Protein AF-E0ZHH0-F1 (afdb_monomer_lite)

Foldseek 3Di:
DKFWAPPVRPGGPVPDDDDFDDDPPDDPDRPPPPPDDDQPPPPSDDDDDVPDDIDMDDDDDD

Radius of gyration: 15.02 Å; chains: 1; bounding box: 44×24×36 Å

InterPro domains:
  IPR011013 Galactose mutarotase-like domain superfamily [SSF74650] (2-60)

pLDDT: mean 78.88, std 14.19, range [51.12, 94.62]

Structure (mmCIF, N/CA/C/O backbone):
data_AF-E0ZHH0-F1
#
_entry.id   AF-E0ZHH0-F1
#
loop_
_atom_site.group_PDB
_atom_site.id
_atom_site.type_symbol
_atom_site.label_atom_id
_atom_site.label_alt_id
_atom_site.label_comp_id
_atom_site.label_asym_id
_atom_site.label_entity_id
_atom_site.label_seq_id
_atom_site.pdbx_PDB_ins_code
_atom_site.Cartn_x
_atom_site.Cartn_y
_atom_site.Cartn_z
_atom_site.occupancy
_atom_site.B_iso_or_equiv
_atom_site.auth_seq_id
_atom_site.auth_comp_id
_atom_site.auth_asym_id
_atom_site.auth_atom_id
_atom_site.pdbx_PDB_model_num
ATOM 1 N N . GLU A 1 1 ? 16.555 0.764 -7.859 1.00 84.38 1 GLU A N 1
ATOM 2 C CA . GLU A 1 1 ? 15.897 0.590 -6.544 1.00 84.38 1 GLU A CA 1
ATOM 3 C C . GLU A 1 1 ? 14.385 0.801 -6.664 1.00 84.38 1 GLU A C 1
ATOM 5 O O . GLU A 1 1 ? 13.967 1.532 -7.559 1.00 84.38 1 GLU A O 1
ATOM 10 N N . ILE A 1 2 ? 13.565 0.153 -5.822 1.00 86.69 2 ILE A N 1
ATOM 11 C CA . ILE A 1 2 ? 12.106 0.367 -5.768 1.00 86.69 2 ILE A CA 1
ATOM 12 C C . ILE A 1 2 ? 11.683 0.743 -4.348 1.00 86.69 2 ILE A C 1
ATOM 14 O O . ILE A 1 2 ? 12.008 0.043 -3.392 1.00 86.69 2 ILE A O 1
ATOM 18 N N . VAL A 1 3 ? 10.925 1.829 -4.217 1.00 90.00 3 VAL A N 1
ATOM 19 C CA . VAL A 1 3 ? 10.399 2.293 -2.929 1.00 90.00 3 VAL A CA 1
ATOM 20 C C . VAL A 1 3 ? 8.894 2.505 -3.042 1.00 90.00 3 VAL A C 1
ATOM 22 O O . VAL A 1 3 ? 8.416 3.207 -3.934 1.00 90.00 3 VAL A O 1
ATOM 25 N N . GLU A 1 4 ? 8.126 1.891 -2.140 1.00 90.69 4 GLU A N 1
ATOM 26 C CA . GLU A 1 4 ? 6.677 2.101 -2.055 1.00 90.69 4 GLU A CA 1
ATOM 27 C C . GLU A 1 4 ? 6.353 3.349 -1.224 1.00 90.69 4 GLU A C 1
ATOM 29 O O . GLU A 1 4 ? 6.840 3.521 -0.102 1.00 90.69 4 GLU A O 1
ATOM 34 N N . LEU A 1 5 ? 5.473 4.197 -1.755 1.00 92.25 5 LEU A N 1
ATOM 35 C CA . LEU A 1 5 ? 5.088 5.479 -1.174 1.00 92.25 5 LEU A CA 1
ATOM 36 C C . LEU A 1 5 ? 3.584 5.538 -0.861 1.00 92.25 5 LEU A C 1
ATOM 38 O O . LEU A 1 5 ? 2.792 4.646 -1.180 1.00 92.25 5 LEU A O 1
ATOM 42 N N . ASN A 1 6 ? 3.168 6.614 -0.198 1.00 92.69 6 ASN A N 1
ATOM 43 C CA . ASN A 1 6 ? 1.761 6.963 -0.049 1.00 92.69 6 ASN A CA 1
ATOM 44 C C . ASN A 1 6 ? 1.135 7.391 -1.396 1.00 92.69 6 ASN A C 1
ATOM 46 O O . ASN A 1 6 ? 1.823 7.574 -2.399 1.00 92.69 6 ASN A O 1
ATOM 50 N N . LEU A 1 7 ? -0.190 7.580 -1.418 1.00 94.00 7 LEU A N 1
ATOM 51 C CA . LEU A 1 7 ? -0.927 7.886 -2.651 1.00 94.00 7 LEU A CA 1
ATOM 52 C C . LEU A 1 7 ? -0.417 9.154 -3.360 1.00 94.00 7 LEU A C 1
ATOM 54 O O . LEU A 1 7 ? -0.402 9.198 -4.585 1.00 94.00 7 LEU A O 1
ATOM 58 N N . SER A 1 8 ? 0.020 10.159 -2.596 1.00 94.62 8 SER A N 1
ATOM 59 C CA . SER A 1 8 ? 0.532 11.428 -3.118 1.00 94.62 8 SER A CA 1
ATOM 60 C C . SER A 1 8 ? 2.045 11.445 -3.371 1.00 94.62 8 SER A C 1
ATOM 62 O O . SER A 1 8 ? 2.568 12.503 -3.699 1.00 94.62 8 SER A O 1
ATOM 64 N N . ALA A 1 9 ? 2.748 10.320 -3.199 1.00 93.19 9 ALA A N 1
ATOM 65 C CA . ALA A 1 9 ? 4.204 10.197 -3.337 1.00 93.19 9 ALA A CA 1
ATOM 66 C C . ALA A 1 9 ? 5.037 11.131 -2.426 1.00 93.19 9 ALA A C 1
ATOM 68 O O . ALA A 1 9 ? 6.140 11.530 -2.776 1.00 93.19 9 ALA A O 1
ATOM 69 N N . VAL A 1 10 ? 4.521 11.488 -1.247 1.00 93.44 10 VAL A N 1
ATOM 70 C CA . VAL A 1 10 ? 5.200 12.397 -0.296 1.00 93.44 10 VAL A CA 1
ATOM 71 C C . VAL A 1 10 ? 5.878 11.647 0.852 1.00 93.44 10 VAL A C 1
ATOM 73 O O . VAL A 1 10 ? 6.823 12.153 1.448 1.00 93.44 10 VAL A O 1
ATOM 76 N N . GLN A 1 11 ? 5.380 10.464 1.213 1.00 91.38 11 GLN A N 1
ATOM 77 C CA . GLN A 1 11 ? 5.841 9.726 2.393 1.00 91.38 11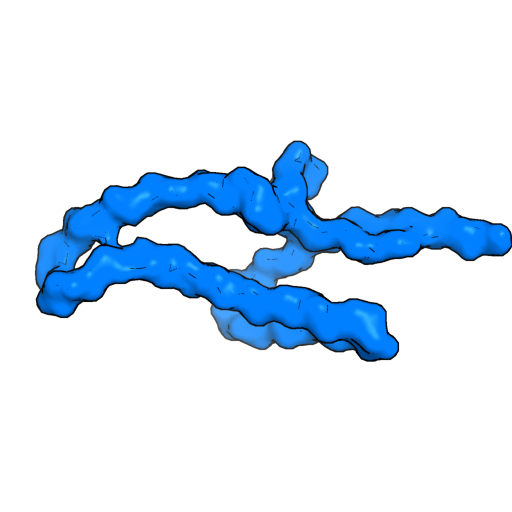 GLN A CA 1
ATOM 78 C C . GLN A 1 11 ? 6.101 8.264 2.055 1.00 91.38 11 GLN A C 1
ATOM 80 O O . GLN A 1 11 ? 5.311 7.656 1.328 1.00 91.38 11 GLN A O 1
ATOM 85 N N . ASN A 1 12 ? 7.147 7.690 2.656 1.00 90.50 12 ASN A N 1
ATOM 86 C CA . ASN A 1 12 ? 7.417 6.257 2.604 1.00 90.50 12 ASN A CA 1
ATOM 87 C C . ASN A 1 12 ? 6.239 5.476 3.181 1.00 90.50 12 ASN A C 1
ATOM 89 O O . ASN A 1 12 ? 5.758 5.754 4.284 1.00 90.50 12 ASN A O 1
ATOM 93 N N . LYS A 1 13 ? 5.781 4.458 2.449 1.00 86.25 13 LYS A N 1
ATOM 94 C CA . LYS A 1 13 ? 4.612 3.673 2.851 1.00 86.25 13 LYS A CA 1
ATOM 95 C C . LYS A 1 13 ? 4.826 2.952 4.184 1.00 86.25 13 LYS A C 1
ATOM 97 O O . LYS A 1 13 ? 3.886 2.836 4.968 1.00 86.25 13 LYS A O 1
ATOM 102 N N . SER A 1 14 ? 6.051 2.500 4.446 1.00 84.94 14 SER A N 1
ATOM 103 C CA . SER A 1 14 ? 6.473 1.813 5.676 1.00 84.94 14 SER A CA 1
ATOM 104 C C . SER A 1 14 ? 6.421 2.694 6.929 1.00 84.94 14 SER A C 1
ATOM 106 O O . SER A 1 14 ? 6.288 2.172 8.035 1.00 84.94 14 SER A O 1
ATOM 108 N N . GLU A 1 15 ? 6.506 4.012 6.763 1.00 87.50 15 GLU A N 1
ATOM 109 C CA . GLU A 1 15 ? 6.554 4.994 7.851 1.00 87.50 15 GLU A CA 1
ATOM 110 C C . GLU A 1 15 ? 5.185 5.620 8.148 1.00 87.50 15 GLU A C 1
ATOM 112 O O . GLU A 1 15 ? 5.023 6.325 9.147 1.00 87.50 15 GLU A O 1
ATOM 117 N N . MET A 1 16 ? 4.183 5.356 7.301 1.00 86.00 16 MET A N 1
ATOM 118 C CA . MET A 1 16 ? 2.831 5.867 7.492 1.00 86.00 16 MET A CA 1
ATOM 119 C C . MET A 1 16 ? 2.231 5.345 8.799 1.00 86.00 16 MET A C 1
ATOM 121 O O . MET A 1 16 ? 2.192 4.141 9.056 1.00 86.00 16 MET A O 1
ATOM 125 N N . LYS A 1 17 ? 1.695 6.266 9.601 1.00 85.62 17 LYS A N 1
ATOM 126 C CA . LYS A 1 17 ? 0.955 5.956 10.824 1.00 85.62 17 LYS A CA 1
ATOM 127 C C . LYS A 1 17 ? -0.510 6.300 10.628 1.00 85.62 17 LYS A C 1
ATOM 129 O O . LYS A 1 17 ? -0.839 7.310 10.011 1.00 85.62 17 LYS A O 1
ATOM 134 N N . SER A 1 18 ? -1.373 5.470 11.183 1.00 83.31 18 SER A N 1
ATOM 135 C CA . SER A 1 18 ? -2.805 5.714 11.263 1.00 83.31 18 SER A CA 1
ATOM 136 C C . SER A 1 18 ? -3.236 5.753 12.721 1.00 83.31 18 SER A C 1
ATOM 138 O O . SER A 1 18 ? -2.549 5.218 13.591 1.00 83.31 18 SER A O 1
ATOM 140 N N . LEU A 1 19 ? -4.357 6.417 12.983 1.00 86.25 19 LEU A N 1
ATOM 141 C CA . LEU A 1 19 ? -5.006 6.369 14.286 1.00 86.25 19 LEU A CA 1
ATOM 142 C C . LEU A 1 19 ? -5.894 5.127 14.354 1.00 86.25 19 LEU A C 1
ATOM 144 O O . LEU A 1 19 ? -6.610 4.823 13.397 1.00 86.25 19 LEU A O 1
ATOM 148 N N . ASP A 1 20 ? -5.848 4.440 15.488 1.00 81.25 20 ASP A N 1
ATOM 149 C CA . ASP A 1 20 ? -6.749 3.334 15.779 1.00 81.25 20 ASP A CA 1
ATOM 150 C C . ASP A 1 20 ? -8.053 3.912 16.344 1.00 81.25 20 ASP A C 1
ATOM 152 O O . AS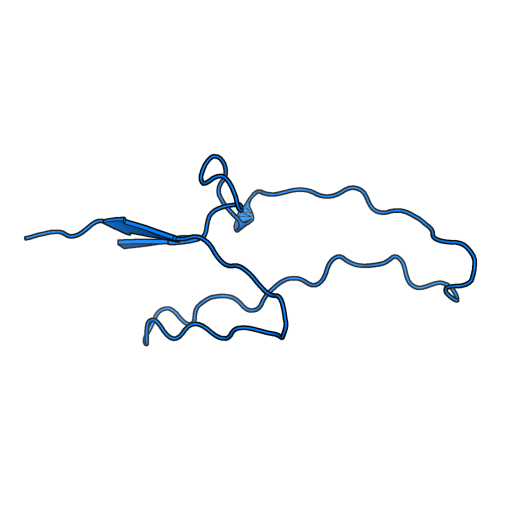P A 1 20 ? -8.046 4.606 17.362 1.00 81.25 20 ASP A O 1
ATOM 156 N N . TRP A 1 21 ? -9.170 3.650 15.667 1.00 78.12 21 TRP A N 1
ATOM 157 C CA . TRP A 1 21 ? -10.498 4.104 16.077 1.00 78.12 21 TRP A CA 1
ATOM 158 C C . TRP A 1 21 ? -11.363 2.911 16.469 1.00 78.12 21 TRP A C 1
ATOM 160 O O . TRP A 1 21 ? -11.323 1.869 15.815 1.00 78.12 21 TRP A O 1
ATOM 170 N N . GLN A 1 22 ? -12.160 3.077 17.523 1.00 81.12 22 GLN A N 1
ATOM 171 C CA . GLN A 1 22 ? -13.212 2.131 17.876 1.00 81.12 22 GLN A CA 1
ATOM 172 C C . GLN A 1 22 ? -14.485 2.521 17.124 1.00 81.12 22 GLN A C 1
ATOM 174 O O . GLN A 1 22 ? -14.985 3.632 17.297 1.00 81.12 22 GLN A O 1
ATOM 179 N N . VAL A 1 23 ? -14.991 1.623 16.281 1.00 80.56 23 VAL A N 1
ATOM 180 C CA . VAL A 1 23 ? -16.206 1.844 15.490 1.00 80.56 23 VAL A CA 1
ATOM 181 C C . VAL A 1 23 ? -17.369 1.089 16.135 1.00 80.56 23 VAL A C 1
ATOM 183 O O . VAL A 1 23 ? -17.233 -0.068 16.529 1.00 80.56 23 VAL A O 1
ATOM 186 N N . GLU A 1 24 ? -18.515 1.752 16.288 1.00 82.19 24 GLU A N 1
ATOM 187 C CA . GLU A 1 24 ? -19.717 1.131 16.853 1.00 82.19 24 GLU A CA 1
ATOM 188 C C . 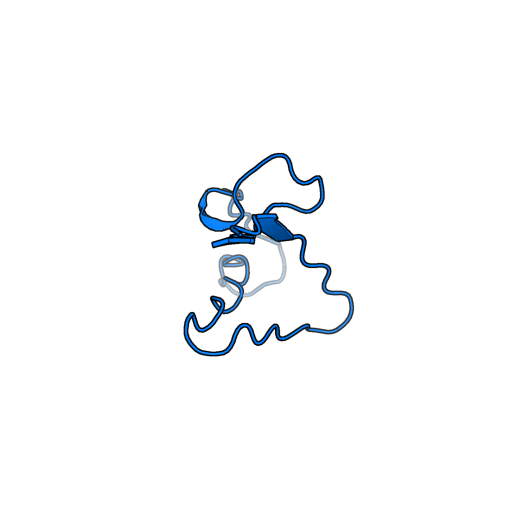GLU A 1 24 ? -20.253 0.028 15.926 1.00 82.19 24 GLU A C 1
ATOM 190 O O . GLU A 1 24 ? -20.409 0.235 14.724 1.00 82.19 24 GLU A O 1
ATOM 195 N N . GLY A 1 25 ? -20.562 -1.144 16.491 1.00 76.25 25 GLY A N 1
ATOM 196 C CA . GLY A 1 25 ? -21.091 -2.293 15.743 1.00 76.25 25 GLY A CA 1
ATOM 197 C C . GLY A 1 25 ? -20.044 -3.311 15.279 1.00 76.25 25 GLY A C 1
ATOM 198 O O . GLY A 1 25 ? -20.425 -4.385 14.821 1.00 76.25 25 GLY A O 1
ATOM 199 N N . GLU A 1 26 ? -18.749 -3.039 15.453 1.00 69.31 26 GLU A N 1
ATOM 200 C CA . GLU A 1 26 ? -17.700 -4.056 15.340 1.00 69.31 26 GLU A CA 1
ATOM 201 C C . GLU A 1 26 ? -17.414 -4.659 16.721 1.00 69.31 26 GLU A C 1
ATOM 203 O O . GLU A 1 26 ? -16.977 -3.974 17.648 1.00 69.31 26 GLU A O 1
ATOM 208 N N . GLU A 1 27 ? -17.677 -5.958 16.887 1.00 59.16 27 GLU A N 1
ATOM 209 C CA . GLU A 1 27 ? -17.396 -6.669 18.136 1.00 59.16 27 GLU A CA 1
ATOM 210 C C . GLU A 1 27 ? -15.880 -6.723 18.402 1.00 59.16 27 GLU A C 1
ATOM 212 O O . GLU A 1 27 ? -15.186 -7.614 17.928 1.00 59.16 27 GLU A O 1
ATOM 217 N N . ASN A 1 28 ? -15.357 -5.776 19.189 1.00 51.72 28 ASN A N 1
ATOM 218 C CA . ASN A 1 28 ? -14.034 -5.819 19.837 1.00 51.72 28 ASN A CA 1
ATOM 219 C C . ASN A 1 28 ? -12.811 -6.081 18.939 1.00 51.72 28 ASN A C 1
ATOM 221 O O . ASN A 1 28 ? -11.761 -6.508 19.425 1.00 51.72 28 ASN A O 1
ATOM 225 N N . ILE A 1 29 ? -12.890 -5.782 17.648 1.00 55.53 29 ILE A N 1
ATOM 226 C CA . ILE A 1 29 ? -11.722 -5.797 16.775 1.00 55.53 29 ILE A CA 1
ATOM 227 C C . ILE A 1 29 ? -11.329 -4.339 16.592 1.00 55.53 29 ILE A C 1
ATOM 229 O O . ILE A 1 29 ? -11.956 -3.614 15.831 1.00 55.53 29 ILE A O 1
ATOM 233 N N . PHE A 1 30 ? -10.288 -3.886 17.297 1.00 51.12 30 PHE A N 1
ATOM 234 C CA . PHE A 1 30 ? -9.562 -2.698 16.847 1.00 51.12 30 PHE A CA 1
ATOM 235 C C . PHE A 1 30 ? -9.275 -2.911 15.362 1.00 51.12 30 PHE A C 1
ATOM 237 O O . PHE A 1 30 ? -8.612 -3.902 15.035 1.00 51.12 30 PHE A O 1
ATOM 244 N N . ILE A 1 31 ? -9.800 -2.051 14.479 1.00 54.97 31 ILE A N 1
ATOM 245 C CA . ILE A 1 31 ? -9.559 -2.143 13.036 1.00 54.97 31 ILE A CA 1
ATOM 246 C C . ILE A 1 31 ? -8.069 -1.922 12.816 1.00 54.97 31 ILE A C 1
ATOM 248 O O . ILE A 1 31 ? -7.586 -0.813 12.569 1.00 54.97 31 ILE A O 1
ATOM 252 N N . LYS A 1 32 ? -7.308 -3.006 12.924 1.00 53.22 32 LYS A N 1
ATOM 253 C CA . LYS A 1 32 ? -5.894 -3.018 12.633 1.00 53.22 32 LYS A CA 1
ATOM 254 C C . LYS A 1 32 ? -5.826 -2.783 11.143 1.00 53.22 32 LYS A C 1
ATOM 256 O O . LYS A 1 32 ? -6.197 -3.656 10.360 1.00 53.22 32 LYS A O 1
ATOM 261 N N . HIS A 1 33 ? -5.432 -1.570 10.770 1.00 56.06 33 HIS A N 1
ATOM 262 C CA . HIS A 1 33 ? -5.328 -1.182 9.375 1.00 56.06 33 HIS A CA 1
ATOM 263 C C . HIS A 1 33 ? -4.543 -2.269 8.655 1.00 56.06 33 HIS A C 1
ATOM 265 O O . HIS A 1 33 ? -3.436 -2.612 9.084 1.00 56.06 33 HIS A O 1
ATOM 271 N N . SER A 1 34 ? -5.170 -2.870 7.640 1.00 54.19 34 SER A N 1
ATOM 272 C CA . SER A 1 34 ? -4.615 -4.023 6.942 1.00 54.19 34 SER A CA 1
ATOM 273 C C . SER A 1 34 ? -3.198 -3.677 6.496 1.00 54.19 34 SER A C 1
ATOM 275 O O . SER A 1 34 ? -2.985 -2.799 5.652 1.00 54.19 34 SER A O 1
ATOM 277 N N . LYS A 1 35 ? -2.209 -4.305 7.142 1.00 53.91 35 LYS A N 1
ATOM 278 C CA . LYS A 1 35 ? -0.814 -4.167 6.744 1.00 53.91 35 LYS A CA 1
ATOM 279 C C . LYS A 1 35 ? -0.706 -4.881 5.408 1.00 53.91 35 LYS A C 1
ATOM 281 O O . LYS A 1 35 ? -0.797 -6.103 5.362 1.00 53.91 35 LYS A O 1
ATOM 286 N N . ARG A 1 36 ? -0.575 -4.101 4.335 1.00 62.78 36 ARG A N 1
ATOM 287 C CA . ARG A 1 36 ? -0.408 -4.618 2.974 1.00 62.78 36 ARG A CA 1
ATOM 288 C C . ARG A 1 36 ? 0.795 -5.560 2.927 1.00 62.78 36 ARG A C 1
ATOM 290 O O . ARG A 1 36 ? 1.785 -5.337 3.631 1.00 62.78 36 ARG A O 1
ATOM 297 N N . ASN A 1 37 ? 0.698 -6.603 2.107 1.00 58.38 37 ASN A N 1
ATOM 298 C CA . ASN A 1 37 ? 1.794 -7.542 1.909 1.00 58.38 37 ASN A CA 1
ATOM 299 C C . ASN A 1 37 ? 3.013 -6.795 1.353 1.00 58.38 37 ASN A C 1
ATOM 301 O O . ASN A 1 37 ? 2.902 -6.009 0.409 1.00 58.38 37 ASN A O 1
ATOM 305 N N . LYS A 1 38 ? 4.175 -7.029 1.973 1.00 60.38 38 LYS A N 1
ATOM 306 C CA . LYS A 1 38 ? 5.449 -6.491 1.492 1.00 60.38 38 LYS A CA 1
ATOM 307 C C . LYS A 1 38 ? 5.724 -7.015 0.083 1.00 60.38 38 LYS A C 1
ATOM 309 O O . LYS A 1 38 ? 5.360 -8.144 -0.240 1.00 60.38 38 LYS A O 1
ATOM 314 N N . ILE A 1 39 ? 6.390 -6.196 -0.723 1.00 62.47 39 ILE A N 1
ATOM 315 C CA . ILE A 1 39 ? 6.983 -6.641 -1.986 1.00 62.47 39 ILE A CA 1
ATOM 316 C C . ILE A 1 39 ? 7.954 -7.780 -1.645 1.00 62.47 39 ILE A C 1
ATOM 318 O O . ILE A 1 39 ? 8.729 -7.660 -0.696 1.00 62.47 39 ILE A O 1
ATOM 322 N N . LYS A 1 40 ? 7.877 -8.908 -2.357 1.00 61.25 40 LYS A N 1
ATOM 323 C CA . LYS A 1 40 ? 8.936 -9.919 -2.286 1.00 61.25 40 LYS A CA 1
ATOM 324 C C . LYS A 1 40 ? 10.104 -9.397 -3.117 1.00 61.25 40 LYS A C 1
ATOM 326 O O . LYS A 1 40 ? 9.964 -9.248 -4.330 1.00 61.25 40 LYS A O 1
ATOM 331 N N . ASP A 1 41 ? 11.215 -9.101 -2.448 1.00 57.09 41 ASP A N 1
ATOM 332 C CA . ASP A 1 41 ? 12.370 -8.389 -3.017 1.00 57.09 41 ASP A CA 1
ATOM 333 C C . ASP A 1 41 ? 13.018 -9.100 -4.221 1.00 57.09 41 ASP A C 1
ATOM 335 O O . ASP A 1 41 ? 13.709 -8.462 -5.008 1.00 57.09 41 ASP A O 1
ATOM 339 N N . GLU A 1 42 ? 12.774 -10.399 -4.403 1.00 61.72 42 GLU A N 1
ATOM 340 C CA . GLU A 1 42 ? 13.432 -11.209 -5.436 1.00 61.72 42 GLU A CA 1
ATOM 341 C C . GLU A 1 42 ? 12.728 -11.183 -6.808 1.00 61.72 42 GLU A C 1
ATOM 343 O O . GLU A 1 42 ? 13.367 -11.491 -7.810 1.00 61.72 42 GLU A O 1
A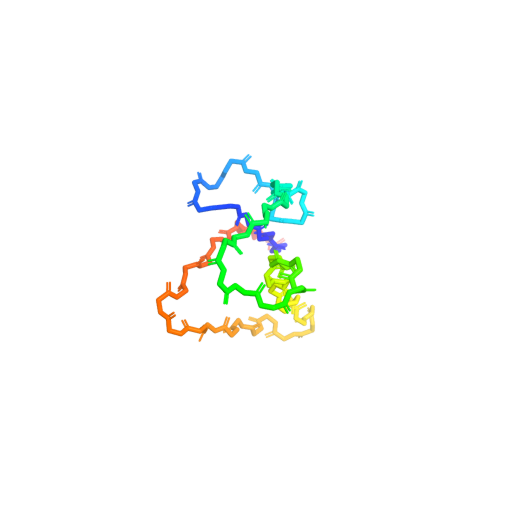TOM 348 N N . GLU A 1 43 ? 11.447 -10.792 -6.897 1.00 65.50 43 GLU A N 1
ATOM 349 C CA . GLU A 1 43 ? 10.674 -10.927 -8.152 1.00 65.50 43 GLU A CA 1
ATOM 350 C C . GLU A 1 43 ? 9.954 -9.647 -8.625 1.00 65.50 43 GLU A C 1
ATOM 352 O O . GLU A 1 43 ? 9.324 -9.666 -9.679 1.00 65.50 43 GLU A O 1
ATOM 357 N N . TYR A 1 44 ? 10.026 -8.525 -7.893 1.00 77.44 44 TYR A N 1
ATOM 358 C CA . TYR A 1 44 ? 9.295 -7.277 -8.214 1.00 77.44 44 TYR A CA 1
ATOM 359 C C . TYR A 1 44 ? 7.793 -7.485 -8.537 1.00 77.44 44 TYR A C 1
ATOM 361 O O . TYR A 1 44 ? 7.191 -6.723 -9.294 1.00 77.44 44 TYR A O 1
ATOM 369 N N . ILE A 1 45 ? 7.165 -8.514 -7.956 1.00 83.94 45 ILE A N 1
ATOM 370 C CA . ILE A 1 45 ? 5.746 -8.831 -8.166 1.00 83.94 45 ILE A CA 1
ATOM 371 C C . ILE A 1 45 ? 4.879 -7.972 -7.240 1.00 83.94 45 ILE A C 1
ATOM 373 O O . ILE A 1 45 ? 5.096 -7.920 -6.026 1.00 83.94 45 ILE A O 1
ATOM 377 N N . ILE A 1 46 ? 3.861 -7.324 -7.816 1.00 83.69 46 ILE A N 1
ATOM 378 C CA . ILE A 1 46 ? 2.920 -6.450 -7.106 1.00 83.69 46 ILE A CA 1
ATOM 379 C C . ILE A 1 46 ? 1.515 -7.055 -7.186 1.00 83.69 46 ILE A C 1
ATOM 381 O O . ILE A 1 46 ? 0.904 -7.106 -8.250 1.00 83.69 46 ILE A O 1
ATOM 385 N N . GLU A 1 47 ? 0.988 -7.47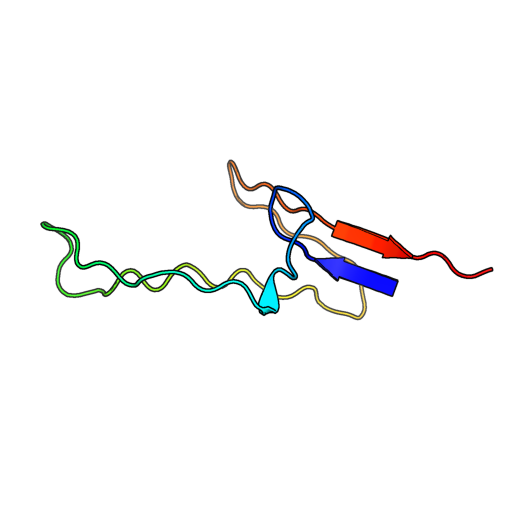8 -6.038 1.00 85.88 47 GLU A N 1
ATOM 386 C CA . GLU A 1 47 ? -0.417 -7.867 -5.882 1.00 85.88 47 GLU A CA 1
ATOM 387 C C . GLU A 1 47 ? -1.294 -6.626 -5.632 1.00 85.88 47 GLU A C 1
ATOM 389 O O . GLU A 1 47 ? -0.870 -5.694 -4.934 1.00 85.88 47 GLU A O 1
ATOM 394 N N . LEU A 1 48 ? -2.511 -6.627 -6.195 1.00 85.88 48 LEU A N 1
ATOM 395 C CA . LEU A 1 48 ? -3.522 -5.575 -6.035 1.00 85.88 48 LEU A CA 1
ATOM 396 C C . LEU A 1 48 ? -4.881 -6.180 -5.677 1.00 85.88 48 LEU A C 1
ATOM 398 O O . LEU A 1 48 ? -5.405 -7.028 -6.401 1.00 85.88 48 LEU A O 1
ATOM 402 N N . ALA A 1 49 ? -5.474 -5.702 -4.587 1.00 88.62 49 ALA A N 1
ATOM 403 C CA . ALA A 1 49 ? -6.860 -5.993 -4.245 1.00 88.62 49 ALA A CA 1
ATOM 404 C C . ALA A 1 49 ? -7.848 -5.100 -5.033 1.00 88.62 49 ALA A C 1
ATOM 406 O O . ALA A 1 49 ? -7.457 -4.069 -5.593 1.00 88.62 49 ALA A O 1
ATOM 407 N N . PRO A 1 50 ? -9.151 -5.447 -5.081 1.00 91.69 50 PRO A N 1
ATOM 408 C CA . PRO A 1 50 ? -10.165 -4.586 -5.686 1.00 91.69 50 PRO A CA 1
ATOM 409 C C . PRO A 1 50 ? -10.132 -3.167 -5.103 1.00 91.69 50 PRO A C 1
ATOM 411 O O . PRO A 1 50 ? -10.116 -2.992 -3.887 1.00 91.69 50 PRO A O 1
ATOM 414 N N . MET A 1 51 ? -10.144 -2.161 -5.984 1.00 93.75 51 MET A N 1
ATOM 415 C CA . MET A 1 51 ? -10.049 -0.731 -5.641 1.00 93.75 51 MET A CA 1
ATOM 416 C C . MET A 1 51 ? -8.758 -0.325 -4.908 1.00 93.75 51 MET A C 1
ATOM 418 O O . MET A 1 51 ? -8.683 0.765 -4.338 1.00 93.75 51 MET A O 1
ATOM 422 N N . GLU A 1 52 ? -7.722 -1.165 -4.932 1.00 89.75 52 GLU A N 1
ATOM 423 C CA . GLU A 1 52 ? -6.428 -0.809 -4.375 1.00 89.75 52 GLU A CA 1
ATOM 424 C C . GLU A 1 52 ? -5.610 0.040 -5.354 1.00 89.75 52 GLU A C 1
ATOM 426 O O . GLU A 1 52 ? -5.454 -0.292 -6.526 1.00 89.75 52 GLU A O 1
ATOM 431 N N . ILE A 1 53 ? -5.030 1.123 -4.834 1.00 93.06 53 ILE A N 1
ATOM 432 C CA . ILE A 1 53 ? -4.028 1.932 -5.528 1.00 93.06 53 ILE A CA 1
ATOM 433 C C . ILE A 1 53 ? -2.712 1.823 -4.747 1.00 93.06 53 ILE A C 1
ATOM 435 O O . ILE A 1 53 ? -2.694 1.984 -3.515 1.00 93.06 53 ILE A O 1
ATOM 439 N N . ARG A 1 54 ? -1.619 1.532 -5.461 1.00 91.31 54 ARG A N 1
ATOM 440 C CA . ARG A 1 54 ? -0.245 1.484 -4.941 1.00 91.31 54 ARG A CA 1
ATOM 441 C C . ARG A 1 54 ? 0.633 2.434 -5.752 1.00 91.31 54 ARG A C 1
ATOM 443 O O . ARG A 1 54 ? 0.512 2.490 -6.973 1.00 91.31 54 ARG A O 1
ATOM 450 N N . THR A 1 55 ? 1.493 3.172 -5.060 1.00 93.25 55 THR A N 1
ATOM 451 C CA . THR A 1 55 ? 2.356 4.207 -5.641 1.00 93.25 55 THR A CA 1
ATOM 452 C C . THR A 1 55 ? 3.807 3.841 -5.365 1.00 93.25 55 THR A C 1
ATOM 454 O O . THR A 1 55 ? 4.152 3.541 -4.222 1.00 93.25 55 THR A O 1
ATOM 457 N N . PHE A 1 56 ? 4.655 3.879 -6.392 1.00 92.25 56 PHE A N 1
ATOM 458 C CA . PHE A 1 56 ? 6.065 3.502 -6.293 1.00 92.25 56 PHE A CA 1
ATOM 459 C C . PHE A 1 56 ? 6.957 4.553 -6.942 1.00 92.25 56 PHE A C 1
ATOM 461 O O . PHE A 1 56 ? 6.601 5.121 -7.974 1.00 92.25 56 PHE A O 1
ATOM 468 N N . GLN A 1 57 ? 8.130 4.761 -6.354 1.00 91.94 57 GLN A N 1
ATOM 469 C CA . GLN A 1 57 ? 9.241 5.478 -6.963 1.00 91.94 57 GLN A CA 1
ATOM 470 C C . GLN A 1 57 ? 10.299 4.456 -7.381 1.00 91.94 57 GLN A C 1
ATOM 472 O O . GLN A 1 57 ? 10.688 3.596 -6.587 1.00 91.94 57 GLN A O 1
ATOM 477 N N . LEU A 1 58 ? 10.723 4.534 -8.642 1.00 91.38 58 LEU A N 1
ATOM 478 C CA . LEU A 1 58 ? 11.764 3.683 -9.203 1.00 91.38 58 LEU A CA 1
ATOM 479 C C . LEU A 1 58 ? 12.981 4.541 -9.520 1.00 91.38 58 LEU A C 1
ATOM 481 O O . LEU A 1 58 ? 12.865 5.569 -10.186 1.00 91.38 58 LEU A O 1
ATOM 485 N N . GLU A 1 59 ? 14.141 4.075 -9.082 1.00 90.75 59 GLU A N 1
ATOM 486 C CA . GLU A 1 59 ? 15.429 4.627 -9.483 1.00 90.75 59 GLU A CA 1
ATOM 487 C C . GLU A 1 59 ? 16.145 3.612 -10.365 1.00 90.75 59 GLU A C 1
ATOM 489 O O . GLU A 1 59 ? 16.379 2.468 -9.963 1.00 90.75 59 GLU A O 1
ATOM 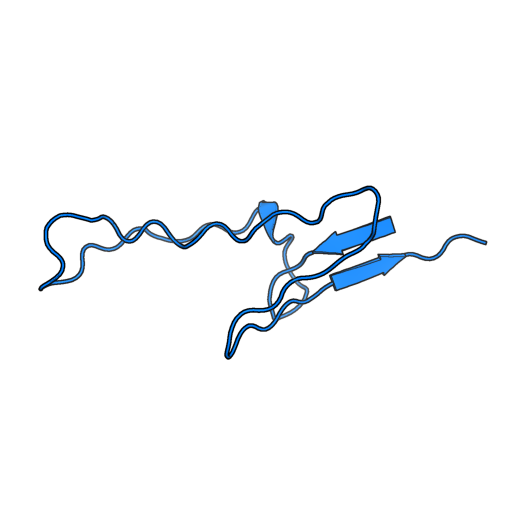494 N N . PHE A 1 60 ? 16.456 4.030 -11.587 1.00 89.50 60 PHE A N 1
ATOM 495 C CA . PHE A 1 60 ? 17.240 3.249 -12.531 1.00 89.50 60 PHE A CA 1
ATOM 496 C C . PHE A 1 60 ? 18.710 3.647 -12.382 1.00 89.50 60 PHE A C 1
ATOM 498 O O . PHE A 1 60 ? 19.023 4.832 -12.261 1.00 89.50 60 PHE A O 1
ATOM 505 N N . HIS A 1 61 ? 19.599 2.661 -12.382 1.00 83.06 61 HIS A N 1
ATOM 506 C CA . HIS A 1 61 ? 21.039 2.875 -12.486 1.00 83.06 61 HIS A CA 1
ATOM 507 C C . HIS A 1 61 ? 21.502 2.283 -13.820 1.00 83.06 61 HIS A C 1
ATOM 509 O O . HIS A 1 61 ? 21.013 1.213 -14.193 1.00 83.06 61 HIS A O 1
ATOM 515 N N . ASP A 1 62 ? 22.389 2.996 -14.515 1.00 71.38 62 ASP A N 1
ATOM 516 C CA . ASP A 1 62 ? 23.070 2.533 -15.735 1.00 71.38 62 ASP A CA 1
ATOM 517 C C . ASP A 1 62 ? 24.258 1.614 -15.407 1.00 71.38 62 ASP A C 1
ATOM 519 O O . ASP A 1 62 ? 24.942 1.866 -14.383 1.00 71.38 62 ASP A O 1
#

Secondary structure (DSSP, 8-state):
-EEEE-TTSSSBGGG------PPTTS-S-------PPPP-TTT------TT---EEEE----

Organism: Picea sitchensis (NCBI:txid3332)

Sequence (62 aa):
EIVELNLSAVQNKSEMKSLDWQVEGEENIFIKHSKRNKIKDEEYIIELAPMEIRTFQLEFHD